Protein AF-A0A1V1P213-F1 (afdb_monomer_lite)

Secondary structure (DSSP, 8-state):
---HHHHHHHHHHHHHHHHHHHHHHHHHHHHHHHHHGGG-S-------SSS---TTT--S-EETTEEEEE-TTS-EEEEEEETTEEEEEEEESS--HHHHHHHHHHHHHHTT----

Sequence (116 aa):
MITFNAELDKIKDESVKARKELMQLKETDKNLSNHSERKADEPYKVRQKDGKVRQKLDRTGKISGWNVRKAKDGYYRCYRKIKRKVHCIYIGKKLDRDKAMTRIKEKEDCLRLDIS

Structure (mmCIF, N/CA/C/O backbone):
data_AF-A0A1V1P213-F1
#
_entry.id   AF-A0A1V1P213-F1
#
loop_
_atom_site.group_PDB
_atom_site.id
_atom_site.type_symbol
_atom_site.label_atom_id
_atom_site.label_alt_id
_atom_site.label_comp_id
_atom_site.label_asym_id
_atom_site.label_entity_id
_atom_site.label_seq_id
_atom_site.pdbx_PDB_ins_code
_atom_site.Cartn_x
_atom_site.Cartn_y
_atom_site.Cartn_z
_atom_site.occupancy
_atom_site.B_iso_or_equiv
_atom_site.auth_seq_id
_atom_site.auth_comp_id
_atom_site.auth_asym_id
_atom_site.auth_atom_id
_atom_site.pdbx_PDB_model_num
ATOM 1 N N . MET A 1 1 ? -4.372 -14.081 62.875 1.00 52.44 1 MET A N 1
ATOM 2 C CA . MET A 1 1 ? -5.808 -14.037 62.531 1.00 52.44 1 MET A CA 1
ATOM 3 C C . MET A 1 1 ? -6.082 -12.709 61.858 1.00 52.44 1 MET A C 1
ATOM 5 O O . MET A 1 1 ? -5.943 -11.686 62.514 1.00 52.44 1 MET A O 1
ATOM 9 N N . ILE A 1 2 ? -6.382 -12.711 60.559 1.00 56.84 2 ILE A N 1
ATOM 10 C CA . ILE A 1 2 ? -6.936 -11.522 59.901 1.00 56.84 2 ILE A CA 1
ATOM 11 C C . ILE A 1 2 ? -8.344 -11.353 60.477 1.00 56.84 2 ILE A C 1
ATOM 13 O O . ILE A 1 2 ? -9.093 -12.323 60.573 1.00 56.84 2 ILE A O 1
ATOM 17 N N . THR A 1 3 ? -8.656 -10.167 60.987 1.00 69.38 3 THR A N 1
ATOM 18 C CA . THR A 1 3 ? -9.952 -9.895 61.608 1.00 69.38 3 THR A CA 1
ATOM 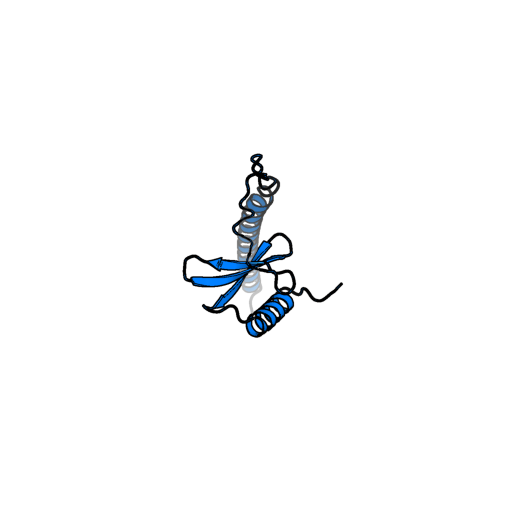19 C C . THR A 1 3 ? -11.007 -9.757 60.515 1.00 69.38 3 THR A C 1
ATOM 21 O O . THR A 1 3 ? -10.755 -9.142 59.484 1.00 69.38 3 THR A O 1
ATOM 24 N N . PHE A 1 4 ? -12.200 -10.306 60.744 1.00 73.19 4 PHE A N 1
ATOM 25 C CA . PHE A 1 4 ? -13.353 -10.241 59.832 1.00 73.19 4 PHE A CA 1
ATOM 26 C C . PHE A 1 4 ? -13.610 -8.826 59.270 1.00 73.19 4 PHE A C 1
ATOM 28 O O . PHE A 1 4 ? -13.950 -8.657 58.103 1.00 73.19 4 PHE A O 1
ATOM 35 N N . ASN A 1 5 ? -13.344 -7.792 60.072 1.00 75.62 5 ASN A N 1
ATOM 36 C CA . ASN A 1 5 ? -13.444 -6.392 59.655 1.00 75.62 5 ASN A CA 1
ATOM 37 C C . ASN A 1 5 ? -12.463 -6.017 58.527 1.00 75.62 5 ASN A C 1
ATOM 39 O O . ASN A 1 5 ? -12.842 -5.296 57.612 1.00 75.62 5 ASN A O 1
ATOM 43 N N . ALA A 1 6 ? -11.237 -6.547 58.537 1.00 77.88 6 ALA A N 1
ATOM 44 C CA . ALA A 1 6 ? -10.249 -6.289 57.489 1.00 77.88 6 ALA A CA 1
ATOM 45 C C . ALA A 1 6 ? -10.608 -6.979 56.159 1.00 77.88 6 ALA A C 1
ATOM 47 O O . ALA A 1 6 ? -10.245 -6.492 55.089 1.00 77.88 6 ALA A O 1
ATOM 48 N N . GLU A 1 7 ? -11.324 -8.105 56.207 1.00 76.25 7 GLU A N 1
ATOM 49 C CA . GLU A 1 7 ? -11.874 -8.752 55.009 1.00 76.25 7 GLU A CA 1
ATOM 50 C C . GLU A 1 7 ? -13.078 -7.981 54.460 1.00 76.25 7 GLU A C 1
ATOM 52 O O . GLU A 1 7 ? -13.173 -7.781 53.250 1.00 76.25 7 GLU A O 1
ATOM 57 N N . LEU A 1 8 ? -13.947 -7.458 55.333 1.00 80.00 8 LEU A N 1
ATOM 58 C CA . LEU A 1 8 ? -15.054 -6.588 54.925 1.00 80.00 8 LEU A CA 1
ATOM 59 C C . LEU A 1 8 ? -14.576 -5.305 54.238 1.00 80.00 8 LEU A C 1
ATOM 61 O O . LEU A 1 8 ? -15.181 -4.886 53.250 1.00 80.00 8 LEU A O 1
ATOM 65 N N . ASP A 1 9 ? -13.501 -4.690 54.729 1.00 83.56 9 ASP A N 1
ATOM 66 C CA . ASP A 1 9 ? -12.947 -3.478 54.123 1.00 83.56 9 ASP A CA 1
ATOM 67 C C . ASP A 1 9 ? -12.331 -3.762 52.745 1.00 83.56 9 ASP A C 1
ATOM 69 O O . ASP A 1 9 ? -12.587 -3.025 51.794 1.00 83.56 9 ASP A O 1
ATOM 73 N N . LYS A 1 10 ? -11.643 -4.900 52.576 1.00 86.06 10 LYS A N 1
ATOM 74 C CA . LYS A 1 10 ? -11.152 -5.339 51.257 1.00 86.06 10 LYS A CA 1
ATOM 75 C C . LYS A 1 10 ? -12.285 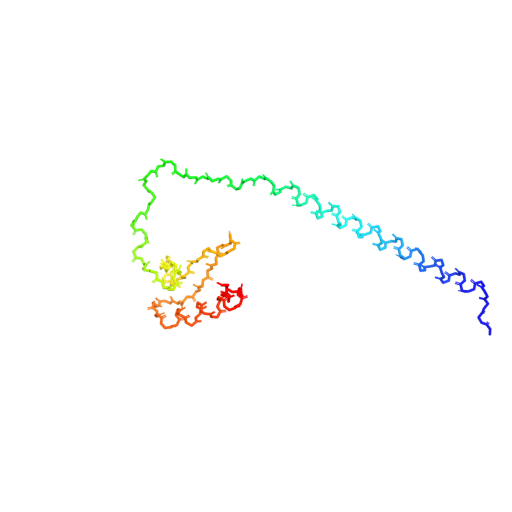-5.590 50.264 1.00 86.06 10 LYS A C 1
ATOM 77 O O . LYS A 1 10 ? -12.215 -5.125 49.130 1.00 86.06 10 LYS A O 1
ATOM 82 N N . ILE A 1 11 ? -13.349 -6.271 50.693 1.00 84.75 11 ILE A N 1
ATOM 83 C CA . ILE A 1 11 ? -14.521 -6.530 49.843 1.00 84.75 11 ILE A CA 1
ATOM 84 C C . ILE A 1 11 ? -15.188 -5.209 49.436 1.00 84.75 11 ILE A C 1
ATOM 86 O O . ILE A 1 11 ? -15.616 -5.049 48.289 1.00 84.75 11 ILE A O 1
ATOM 90 N N . LYS A 1 12 ? -15.253 -4.230 50.348 1.00 85.81 12 LYS A N 1
ATOM 91 C CA . LYS A 1 12 ? -15.761 -2.890 50.027 1.00 85.81 12 LYS A CA 1
ATOM 92 C C . LYS A 1 12 ? -14.897 -2.207 48.975 1.00 85.81 12 LYS A C 1
ATOM 94 O O . LYS A 1 12 ? -15.456 -1.729 47.986 1.00 85.81 12 LYS A O 1
ATOM 99 N N . ASP A 1 13 ? -13.580 -2.210 49.131 1.00 88.50 13 ASP A N 1
ATOM 100 C CA . ASP A 1 13 ? -12.663 -1.580 48.177 1.00 88.50 13 ASP A CA 1
ATOM 101 C C . ASP A 1 13 ? -12.742 -2.223 46.787 1.00 88.50 13 ASP A C 1
ATOM 103 O O . ASP A 1 13 ? -12.841 -1.523 45.772 1.00 88.50 13 ASP A O 1
ATOM 107 N N . GLU A 1 14 ? -12.801 -3.554 46.727 1.00 86.12 14 GLU A N 1
ATOM 108 C CA . GLU A 1 14 ? -12.994 -4.302 45.483 1.00 86.12 14 GLU A CA 1
ATOM 109 C C . GLU A 1 14 ? -14.346 -3.981 44.833 1.00 86.12 14 GLU A C 1
ATOM 111 O O . GLU A 1 14 ? -14.414 -3.744 43.625 1.00 86.12 14 GLU A O 1
ATOM 116 N N . SER A 1 15 ? -15.417 -3.870 45.626 1.00 83.19 15 SER A N 1
ATOM 117 C CA . SER A 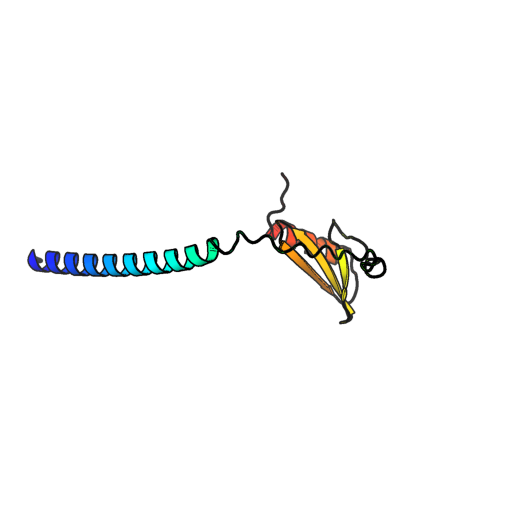1 15 ? -16.743 -3.504 45.117 1.00 83.19 15 SER A CA 1
ATOM 118 C C . SER A 1 15 ? -16.785 -2.079 44.548 1.00 83.19 15 SER A C 1
ATOM 120 O O . SER A 1 15 ? -17.430 -1.832 43.525 1.00 83.19 15 SER A O 1
ATOM 122 N N . VAL A 1 16 ? -16.062 -1.136 45.163 1.00 87.75 16 VAL A N 1
ATOM 123 C CA . VAL A 1 16 ? -15.939 0.247 44.680 1.00 87.75 16 VAL A CA 1
ATOM 124 C C . VAL A 1 16 ? -15.135 0.287 43.384 1.00 87.75 16 VAL A C 1
ATOM 126 O O . VAL A 1 16 ? -15.517 0.990 42.444 1.00 87.75 16 VAL A O 1
ATOM 129 N N . LYS A 1 17 ? -14.052 -0.491 43.301 1.00 89.94 17 LYS A N 1
ATOM 130 C CA . LYS A 1 17 ? -13.228 -0.595 42.096 1.00 89.94 17 LYS A CA 1
ATOM 131 C C . LYS A 1 17 ? -14.012 -1.201 40.929 1.00 89.94 17 LYS A C 1
ATOM 133 O O . LYS A 1 17 ? -14.070 -0.588 39.864 1.00 89.94 17 LYS A O 1
ATOM 138 N N . ALA A 1 18 ? -14.712 -2.312 41.156 1.00 83.56 18 ALA A N 1
ATOM 139 C CA . ALA A 1 18 ? -15.547 -2.959 40.145 1.00 83.56 18 ALA A CA 1
ATOM 140 C C . ALA A 1 18 ? -16.665 -2.033 39.631 1.00 83.56 18 ALA A C 1
ATOM 142 O O . ALA A 1 18 ? -16.939 -1.977 38.432 1.0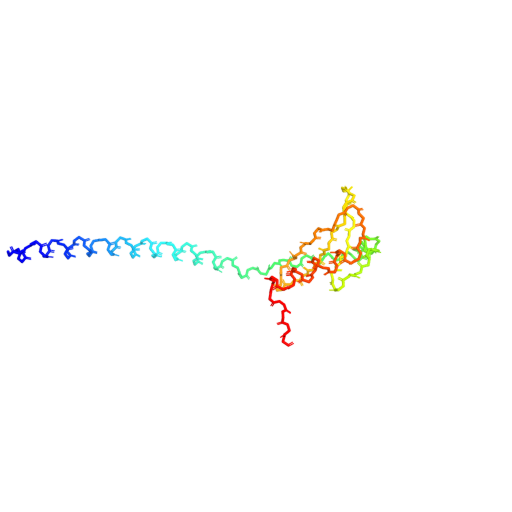0 83.56 18 ALA A O 1
ATOM 143 N N . ARG A 1 19 ? -17.285 -1.238 40.517 1.00 86.19 19 ARG A N 1
ATOM 144 C CA . ARG A 1 19 ? -18.289 -0.234 40.119 1.00 86.19 19 ARG A CA 1
ATOM 145 C C . ARG A 1 19 ? -17.701 0.864 39.230 1.00 86.19 19 ARG A C 1
ATOM 147 O O . ARG A 1 19 ? -18.357 1.266 38.271 1.00 86.19 19 ARG A O 1
ATOM 154 N N . LYS A 1 20 ? -16.483 1.337 39.520 1.00 87.81 20 LYS A N 1
ATOM 155 C CA . LYS A 1 20 ? -15.789 2.333 38.685 1.00 87.81 20 LYS A CA 1
ATOM 156 C C . LYS A 1 20 ? -15.459 1.777 37.300 1.00 87.81 20 LYS A C 1
ATOM 158 O O . LYS A 1 20 ? -15.727 2.447 36.307 1.00 87.81 20 LYS A O 1
ATOM 163 N N . GLU A 1 21 ? -14.945 0.552 37.228 1.00 86.06 21 GLU A N 1
ATOM 164 C CA . GLU A 1 21 ? -14.628 -0.112 35.957 1.00 86.06 21 GLU A CA 1
ATOM 165 C C . GLU A 1 21 ? -15.890 -0.336 35.106 1.00 86.06 21 GLU A C 1
ATOM 167 O O . GLU A 1 21 ? -15.895 -0.021 33.916 1.00 86.06 21 GLU A O 1
ATOM 172 N N . LEU A 1 22 ? -17.002 -0.765 35.719 1.00 83.69 22 LEU A N 1
ATOM 173 C CA . LEU A 1 22 ? -18.295 -0.890 35.034 1.00 83.69 22 LEU A CA 1
ATOM 174 C C . LEU A 1 22 ? -18.818 0.443 34.489 1.00 83.69 22 LEU A C 1
ATOM 176 O O . LEU A 1 22 ? -19.431 0.473 33.423 1.00 83.69 22 LEU A O 1
ATOM 180 N N . MET A 1 23 ? -18.600 1.545 35.209 1.00 85.25 23 MET A N 1
ATOM 181 C CA . MET A 1 23 ? -19.015 2.872 34.755 1.00 85.25 23 MET A CA 1
ATOM 182 C C . MET A 1 23 ? -18.207 3.316 33.529 1.00 85.25 23 MET A C 1
ATOM 184 O O . MET A 1 23 ? -18.794 3.769 32.549 1.00 85.25 23 MET A O 1
ATOM 188 N N . GLN A 1 24 ? -16.889 3.098 33.547 1.00 82.44 24 GLN A N 1
ATOM 189 C CA . GLN A 1 24 ? -16.006 3.398 32.417 1.00 82.44 24 GLN A CA 1
ATOM 190 C C . GLN A 1 24 ? -16.331 2.538 31.188 1.00 82.44 24 GLN A C 1
ATOM 192 O O . GLN A 1 24 ? -16.399 3.061 30.079 1.00 82.44 24 GLN A O 1
ATOM 197 N N . LEU A 1 25 ? -16.599 1.241 31.374 1.00 80.88 25 LEU A N 1
ATOM 198 C CA . LEU A 1 25 ? -17.023 0.334 30.299 1.00 80.88 25 LEU A CA 1
ATOM 199 C C . LEU A 1 25 ? -18.361 0.746 29.674 1.00 80.88 25 LEU A C 1
ATOM 201 O O . LEU A 1 25 ? -18.510 0.716 28.456 1.00 80.88 25 LEU A O 1
ATOM 205 N N . LYS A 1 26 ? -19.336 1.179 30.482 1.00 79.75 26 LYS A N 1
ATOM 206 C CA . LYS A 1 26 ? -20.609 1.701 29.958 1.00 79.75 26 LYS A CA 1
ATOM 207 C C . LYS A 1 26 ? -20.422 2.989 29.158 1.00 79.75 26 LYS A C 1
ATOM 209 O O . LYS A 1 26 ? -21.134 3.216 28.182 1.00 79.75 26 LYS A O 1
ATOM 214 N N . GLU A 1 27 ? -19.482 3.838 29.560 1.00 77.75 27 GLU A N 1
ATOM 215 C CA . GLU A 1 27 ? -19.185 5.086 28.860 1.00 77.75 27 GLU A CA 1
ATOM 216 C C . GLU A 1 27 ? -18.458 4.842 27.528 1.00 77.75 27 GLU A C 1
ATOM 218 O O . GLU A 1 27 ? -18.808 5.455 26.515 1.00 77.75 27 GLU A O 1
ATOM 223 N N . THR A 1 28 ? -17.515 3.894 27.478 1.00 72.88 28 THR A N 1
ATOM 224 C CA . THR A 1 28 ? -16.866 3.493 26.219 1.00 72.88 28 THR A CA 1
ATOM 225 C C . THR A 1 28 ? -17.845 2.826 25.257 1.00 72.88 28 THR A C 1
ATOM 227 O O . THR A 1 28 ? -17.822 3.147 24.068 1.00 72.88 28 THR A O 1
ATOM 230 N N . ASP A 1 29 ? -18.750 1.980 25.751 1.00 70.62 29 ASP A N 1
ATOM 231 C CA . ASP A 1 29 ? -19.766 1.319 24.927 1.00 70.62 29 ASP A CA 1
ATOM 232 C C . ASP A 1 29 ? -20.788 2.321 24.366 1.00 70.62 29 ASP A C 1
ATOM 234 O O . ASP A 1 29 ? -21.103 2.301 23.177 1.00 70.62 29 ASP A O 1
ATOM 238 N N . LYS A 1 30 ? -21.205 3.315 25.164 1.00 70.38 30 LYS A N 1
ATOM 239 C CA . LYS A 1 30 ? -22.053 4.421 24.685 1.00 70.38 30 LYS A CA 1
ATOM 240 C C . LYS A 1 30 ? -21.360 5.248 23.594 1.00 70.38 30 LYS A C 1
ATOM 242 O O . LYS A 1 30 ? -21.989 5.614 22.600 1.00 70.38 30 LYS A O 1
ATOM 247 N N . ASN A 1 31 ? -20.062 5.512 23.736 1.00 65.50 31 ASN A N 1
ATOM 248 C CA . ASN A 1 31 ? -19.277 6.233 22.730 1.00 65.50 31 ASN A CA 1
ATOM 249 C C . ASN A 1 31 ? -19.063 5.416 21.442 1.00 65.50 31 ASN A C 1
ATOM 251 O O . ASN A 1 31 ? -19.074 5.982 20.347 1.00 65.50 31 ASN A O 1
ATOM 255 N N . LEU A 1 32 ? -18.924 4.091 21.550 1.00 61.72 32 LEU A N 1
ATOM 256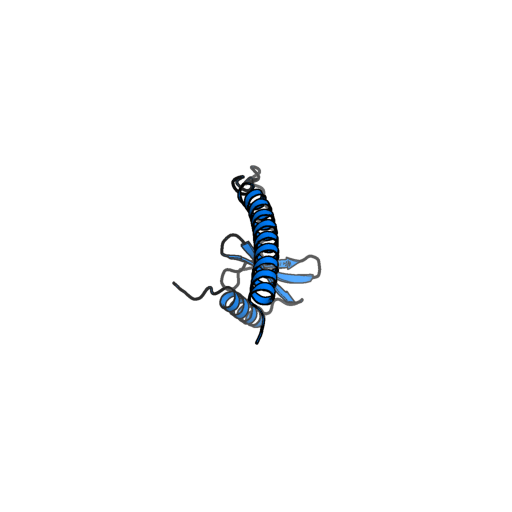 C CA . LEU A 1 32 ? -18.860 3.178 20.405 1.00 61.72 32 LEU A CA 1
ATOM 257 C C . LEU A 1 32 ? -20.221 3.041 19.704 1.00 61.72 32 LEU A C 1
ATOM 259 O O . LEU A 1 32 ? -20.266 3.101 18.473 1.00 61.72 32 LEU A O 1
ATOM 263 N N . SER A 1 33 ? -21.319 2.962 20.463 1.00 58.16 33 SER A N 1
ATOM 264 C CA . SER A 1 33 ? -22.697 2.900 19.952 1.00 58.16 33 SER A CA 1
ATOM 265 C C . SER A 1 33 ? -23.067 4.154 19.152 1.00 58.16 33 SER A C 1
ATOM 267 O O . SER A 1 33 ? -23.580 4.068 18.034 1.00 58.16 33 SER A O 1
ATOM 269 N N . ASN A 1 34 ? -22.679 5.335 19.648 1.00 53.78 34 ASN A N 1
ATOM 270 C CA . ASN A 1 34 ? -22.838 6.603 18.926 1.00 53.78 34 ASN A CA 1
ATOM 271 C C . ASN A 1 34 ? -22.045 6.643 17.600 1.00 53.78 34 ASN A C 1
ATOM 273 O O . ASN A 1 34 ? -22.379 7.405 16.688 1.00 53.78 34 ASN A O 1
ATOM 277 N N . HIS A 1 35 ? -20.995 5.824 17.468 1.00 47.59 35 HIS A N 1
ATOM 278 C CA . HIS A 1 35 ? -20.211 5.687 16.240 1.00 47.59 35 HIS A CA 1
ATOM 279 C C . HIS A 1 35 ? -20.746 4.614 15.278 1.00 47.59 35 HIS A C 1
ATOM 281 O O . HIS A 1 35 ? -20.483 4.712 14.073 1.00 47.59 35 HIS A O 1
ATOM 287 N N . SER A 1 36 ? -21.486 3.611 15.766 1.00 46.28 36 SER A N 1
ATOM 288 C CA . SER A 1 36 ? -22.133 2.592 14.928 1.00 46.28 36 SER A CA 1
ATOM 289 C C . SER A 1 36 ? -23.463 3.053 14.337 1.00 46.28 36 SER A C 1
ATOM 291 O O . SER A 1 36 ? -23.766 2.681 13.205 1.00 46.28 36 SER A O 1
ATOM 293 N N . GLU A 1 37 ? -24.210 3.919 15.024 1.00 49.09 37 GLU A N 1
ATOM 294 C CA . GLU A 1 37 ? -25.492 4.436 14.512 1.00 49.09 37 GLU A CA 1
ATOM 295 C C . GLU A 1 37 ? -25.326 5.474 13.390 1.00 49.09 37 GLU A C 1
ATOM 297 O O . GLU A 1 37 ? -26.217 5.651 12.565 1.00 49.09 37 GLU A O 1
ATOM 302 N N . ARG A 1 38 ? -24.142 6.086 13.250 1.00 48.03 38 ARG A N 1
ATOM 303 C CA . ARG A 1 38 ? -23.818 7.000 12.134 1.00 48.03 38 ARG A CA 1
ATOM 304 C C . ARG A 1 38 ? -23.325 6.299 10.858 1.00 48.03 38 ARG A C 1
ATOM 306 O O . ARG A 1 38 ? -22.753 6.947 9.986 1.00 48.03 38 ARG A O 1
ATOM 313 N N . LYS A 1 39 ? -23.490 4.976 10.729 1.00 48.59 39 LYS A N 1
ATOM 314 C CA . LYS A 1 39 ? -23.059 4.206 9.539 1.00 48.59 39 LYS A CA 1
ATOM 315 C C . LYS A 1 39 ? -24.205 3.536 8.777 1.00 48.59 39 LYS A C 1
ATOM 317 O O . LYS A 1 39 ? -23.989 2.505 8.142 1.00 48.59 39 LYS A O 1
ATOM 322 N N . ALA A 1 40 ? -25.389 4.143 8.800 1.00 45.31 40 ALA A N 1
ATOM 323 C CA . ALA A 1 40 ? -26.482 3.814 7.882 1.00 45.31 40 ALA A CA 1
ATOM 324 C C . ALA A 1 40 ? -26.653 4.832 6.739 1.00 45.31 40 ALA A C 1
ATOM 326 O O . ALA A 1 40 ? -27.507 4.628 5.884 1.00 45.31 40 ALA A O 1
ATOM 327 N N . ASP A 1 41 ? -25.817 5.872 6.658 1.00 47.34 41 ASP A N 1
ATOM 328 C CA . ASP A 1 41 ? -25.754 6.684 5.446 1.00 47.34 41 ASP A CA 1
ATOM 329 C C . ASP A 1 41 ? -24.945 5.922 4.400 1.00 47.34 41 ASP A C 1
ATOM 331 O O . ASP A 1 41 ? -23.724 5.751 4.509 1.00 47.34 41 ASP A O 1
ATOM 335 N N . GLU A 1 42 ? -25.653 5.412 3.389 1.00 50.88 42 GLU A N 1
ATOM 336 C CA . GLU A 1 42 ? -25.053 4.981 2.135 1.00 50.88 42 GLU A CA 1
ATOM 337 C C . GLU A 1 42 ? -23.926 5.954 1.762 1.00 50.88 42 GLU A C 1
ATOM 339 O O . GLU A 1 42 ? -24.154 7.167 1.735 1.00 50.88 42 GLU A O 1
ATOM 344 N N . PRO A 1 43 ? -22.710 5.486 1.425 1.00 47.69 43 PRO A N 1
ATOM 345 C CA . PRO A 1 43 ? -21.747 6.385 0.827 1.00 47.69 43 PRO A CA 1
ATOM 346 C C . PRO A 1 43 ? -22.375 6.852 -0.478 1.00 47.69 43 PRO A C 1
ATOM 348 O O . PRO A 1 43 ? -22.500 6.046 -1.406 1.00 47.69 43 PRO A O 1
ATOM 351 N N . TYR A 1 44 ? -22.799 8.120 -0.498 1.00 42.50 44 TYR A N 1
ATOM 352 C CA . TYR A 1 44 ? -23.374 8.830 -1.630 1.00 42.50 44 TYR A CA 1
ATOM 353 C C . TYR A 1 44 ? -22.617 8.372 -2.873 1.00 42.50 44 TYR A C 1
ATOM 355 O O . TYR A 1 44 ? -21.456 8.733 -3.099 1.00 42.50 44 TYR A O 1
ATOM 363 N N . LYS A 1 45 ? -23.226 7.463 -3.641 1.00 52.28 45 LYS A N 1
ATOM 364 C CA . LYS A 1 45 ? -22.663 7.024 -4.909 1.00 52.28 45 LYS A CA 1
ATOM 365 C C . LYS A 1 45 ? -22.843 8.220 -5.822 1.00 52.28 45 LYS A C 1
ATOM 367 O O . LYS A 1 45 ? -23.817 8.290 -6.563 1.00 52.28 45 LYS A O 1
ATOM 372 N N . VAL A 1 46 ? -21.888 9.146 -5.794 1.00 44.31 46 VAL A N 1
ATOM 373 C CA . VAL A 1 46 ? -21.683 10.105 -6.874 1.00 44.31 46 VAL A CA 1
ATOM 374 C C . VAL A 1 46 ? -21.216 9.280 -8.074 1.00 44.31 46 VAL A C 1
ATOM 376 O O . VAL A 1 46 ? -20.039 9.221 -8.423 1.00 44.31 46 VAL A O 1
ATOM 379 N N . ARG A 1 47 ? -22.153 8.549 -8.688 1.00 48.34 47 ARG A N 1
ATOM 380 C CA . ARG A 1 47 ? -22.052 8.162 -10.086 1.00 48.34 47 ARG A CA 1
ATOM 381 C C . ARG A 1 47 ? -22.092 9.490 -10.821 1.00 48.34 47 ARG A C 1
ATOM 383 O O . ARG A 1 47 ? -23.164 10.065 -10.981 1.00 48.34 47 ARG A O 1
ATOM 390 N N . GLN A 1 48 ? -20.916 10.009 -11.170 1.00 48.28 48 GLN A N 1
ATOM 391 C CA . GLN A 1 48 ? -20.804 11.139 -12.083 1.00 48.28 48 GLN A CA 1
ATOM 392 C C . GLN A 1 48 ? -21.676 10.809 -13.301 1.00 48.28 48 GLN A C 1
ATOM 394 O O . GLN A 1 48 ? -21.410 9.834 -14.002 1.00 48.28 48 GLN A O 1
ATOM 399 N N . LYS A 1 49 ? -22.766 11.566 -13.480 1.00 49.31 49 LYS A N 1
ATOM 400 C CA . LYS A 1 49 ? -23.724 11.408 -14.586 1.00 49.31 49 LYS A CA 1
ATOM 401 C C . LYS A 1 49 ? -23.158 11.883 -15.928 1.00 49.31 49 LYS A C 1
ATOM 403 O O . LYS A 1 49 ? -23.828 11.757 -16.944 1.00 49.31 49 LYS A O 1
ATOM 408 N N . ASP A 1 50 ? -21.908 12.332 -15.952 1.00 45.25 50 ASP A N 1
ATOM 409 C CA . ASP A 1 50 ? -21.226 12.737 -17.169 1.00 45.25 50 ASP A CA 1
ATOM 410 C C . ASP A 1 50 ? -20.358 11.586 -17.676 1.00 45.25 50 ASP A C 1
ATOM 412 O O . ASP A 1 50 ? -19.306 11.263 -17.117 1.00 45.25 50 ASP A O 1
ATOM 416 N N . GLY A 1 51 ? -20.812 10.956 -18.761 1.00 47.22 51 GLY A N 1
ATOM 417 C CA . GLY A 1 51 ? -20.171 9.853 -19.488 1.00 47.22 51 GLY A CA 1
ATOM 418 C C . GLY A 1 51 ? -18.833 10.203 -20.156 1.00 47.22 51 GLY A C 1
ATOM 419 O O . GLY A 1 51 ? -18.571 9.796 -21.283 1.00 47.22 51 GLY A O 1
ATOM 420 N N . LYS A 1 52 ? -17.963 10.952 -19.473 1.00 47.41 52 LYS A N 1
ATOM 421 C CA . LYS A 1 52 ? -16.576 11.243 -19.860 1.00 47.41 52 LYS A CA 1
ATOM 422 C C . LYS A 1 52 ? -15.611 10.923 -18.713 1.00 47.41 52 LYS A C 1
ATOM 424 O O . LYS A 1 52 ? -14.637 11.635 -18.472 1.00 47.41 52 LYS A O 1
ATOM 429 N N . VAL A 1 53 ? -15.838 9.824 -17.993 1.00 48.50 53 VAL A N 1
ATOM 430 C CA . VAL A 1 53 ? -14.894 9.342 -16.974 1.00 48.50 53 VAL A CA 1
ATOM 431 C C . VAL A 1 53 ? -13.685 8.700 -17.663 1.00 48.50 53 VAL A C 1
ATOM 433 O O . VAL A 1 53 ? -13.650 7.506 -17.928 1.00 48.50 53 VAL A O 1
ATOM 436 N N . ARG A 1 54 ? -12.689 9.533 -17.990 1.00 51.66 54 ARG A N 1
ATOM 437 C CA . ARG A 1 54 ? -11.249 9.212 -18.094 1.00 51.66 54 ARG A CA 1
ATOM 438 C C . ARG A 1 54 ? -10.863 7.830 -18.666 1.00 51.66 54 ARG A C 1
ATOM 440 O O . ARG A 1 54 ? -9.936 7.208 -18.156 1.00 51.66 54 ARG A O 1
ATOM 447 N N . GLN A 1 55 ? -11.438 7.385 -19.784 1.00 47.91 55 GLN A N 1
ATOM 448 C CA . GLN A 1 55 ? -10.969 6.159 -20.462 1.00 47.91 55 GLN A CA 1
ATOM 449 C C . GLN A 1 55 ? -9.478 6.209 -20.860 1.00 47.91 55 GLN A C 1
ATOM 451 O O . GLN A 1 55 ? -8.839 5.175 -21.023 1.00 47.91 55 GLN A O 1
ATOM 456 N N . LYS A 1 56 ? -8.878 7.402 -20.977 1.00 48.56 56 LYS A N 1
ATOM 457 C CA . LYS A 1 56 ? -7.464 7.552 -21.358 1.00 48.56 56 LYS A CA 1
ATOM 458 C C . LYS A 1 56 ? -6.456 7.330 -20.215 1.00 48.56 56 LYS A C 1
ATOM 460 O O . LYS A 1 56 ? -5.274 7.201 -20.518 1.00 48.56 56 LYS A O 1
ATOM 465 N N . LEU A 1 57 ? -6.873 7.274 -18.940 1.00 50.97 57 LEU A N 1
ATOM 466 C CA . LEU A 1 57 ? -5.934 7.118 -17.810 1.00 50.97 57 LEU A CA 1
ATOM 467 C C . LEU A 1 57 ? -5.608 5.652 -17.464 1.00 50.97 57 LEU A C 1
ATOM 469 O O . LEU A 1 57 ? -4.591 5.393 -16.828 1.00 50.97 57 LEU A O 1
ATOM 473 N N . ASP A 1 58 ? -6.441 4.703 -17.897 1.00 50.84 58 ASP A N 1
ATOM 474 C CA . ASP A 1 58 ? -6.352 3.275 -17.548 1.00 50.84 58 ASP A CA 1
ATOM 475 C C . ASP A 1 58 ? -5.654 2.413 -18.609 1.00 50.84 58 ASP A C 1
ATOM 477 O O . ASP A 1 58 ? -5.892 1.216 -18.716 1.00 50.84 58 ASP A O 1
ATOM 481 N N . ARG A 1 59 ? -4.732 2.984 -19.394 1.00 54.66 59 ARG A N 1
ATOM 482 C CA . ARG A 1 59 ? -3.902 2.180 -20.318 1.00 54.66 59 ARG A CA 1
ATOM 483 C C . ARG A 1 59 ? -2.868 1.305 -19.611 1.00 54.66 59 ARG A C 1
ATOM 485 O O . ARG A 1 59 ? -2.157 0.540 -20.255 1.00 54.66 59 ARG A O 1
ATOM 492 N N . THR A 1 60 ? -2.732 1.449 -18.298 1.00 62.72 60 THR A N 1
ATOM 493 C CA . THR A 1 60 ? -1.811 0.624 -17.522 1.00 62.72 60 THR A CA 1
ATOM 494 C C . THR A 1 60 ? -2.555 -0.655 -17.157 1.00 62.72 60 THR A C 1
ATOM 496 O O . THR A 1 60 ? -3.589 -0.620 -16.500 1.00 62.72 60 THR A O 1
ATOM 499 N N . GLY A 1 61 ? -2.093 -1.770 -17.729 1.00 78.31 61 GLY A N 1
ATOM 500 C CA . GLY A 1 61 ? -2.782 -3.057 -17.687 1.00 78.31 61 GLY A CA 1
ATOM 501 C C . GLY A 1 61 ? -3.039 -3.584 -16.273 1.00 78.31 61 GLY A C 1
ATOM 502 O O . GLY A 1 61 ? -2.611 -3.018 -15.267 1.00 78.31 61 GLY A O 1
ATOM 503 N N . LYS A 1 62 ? -3.749 -4.707 -16.192 1.00 87.88 62 LYS A N 1
ATOM 504 C CA . LYS A 1 62 ? -4.015 -5.391 -14.924 1.00 87.88 62 LYS A CA 1
ATOM 505 C C . LYS A 1 62 ? -2.971 -6.476 -14.672 1.00 87.88 62 LYS A C 1
ATOM 507 O O . LYS A 1 62 ? -2.537 -7.135 -15.612 1.00 87.88 62 LYS A O 1
ATOM 512 N N . ILE A 1 63 ? -2.609 -6.680 -13.409 1.00 89.12 63 ILE A N 1
ATOM 513 C CA . ILE A 1 63 ? -1.763 -7.793 -12.955 1.00 89.12 63 ILE A CA 1
ATOM 514 C C . ILE A 1 63 ? -2.535 -8.517 -11.853 1.00 89.12 63 ILE A C 1
ATOM 516 O O . ILE A 1 63 ? -2.879 -7.896 -10.852 1.00 89.12 63 ILE A O 1
ATOM 520 N N . SER A 1 64 ? -2.869 -9.795 -12.054 1.00 87.00 64 SER A N 1
ATOM 521 C CA . SER A 1 64 ? -3.649 -10.605 -11.097 1.00 87.00 64 SER A CA 1
ATOM 522 C C . SER A 1 64 ? -4.938 -9.919 -10.588 1.00 87.00 64 SER A C 1
ATOM 524 O O . SER A 1 64 ? -5.261 -9.907 -9.405 1.00 87.00 64 SER A O 1
ATOM 526 N N . GLY A 1 65 ? -5.667 -9.224 -11.469 1.00 87.50 65 GLY A N 1
ATOM 527 C CA . GLY A 1 65 ? -6.878 -8.481 -11.083 1.00 87.50 65 GLY A CA 1
ATOM 528 C C . GLY A 1 65 ? -6.639 -7.158 -10.335 1.00 87.50 65 GLY A C 1
ATOM 529 O O . GLY A 1 65 ? -7.604 -6.456 -10.022 1.00 87.50 65 GLY A O 1
ATOM 530 N N . TRP A 1 66 ? -5.385 -6.762 -10.103 1.00 92.88 66 TRP A N 1
ATOM 531 C CA . TRP A 1 66 ? -5.011 -5.434 -9.615 1.00 92.88 66 TRP A CA 1
ATOM 532 C C . TRP A 1 66 ? -4.794 -4.465 -10.779 1.00 92.88 66 TRP A C 1
ATOM 534 O O . TRP A 1 66 ? -4.123 -4.787 -11.758 1.00 92.88 66 TRP A O 1
ATOM 544 N N . ASN A 1 67 ? -5.337 -3.254 -10.667 1.00 92.12 67 ASN A N 1
ATOM 545 C CA . ASN A 1 67 ? -5.146 -2.185 -11.647 1.00 92.12 67 ASN A CA 1
ATOM 546 C C . ASN A 1 67 ? -3.800 -1.513 -11.400 1.00 92.12 67 ASN A C 1
ATOM 548 O O . ASN A 1 67 ? -3.603 -0.910 -10.344 1.00 92.12 67 ASN A O 1
ATOM 552 N N . VAL A 1 68 ? -2.885 -1.592 -12.356 1.00 91.62 68 VAL A N 1
ATOM 553 C CA . VAL A 1 68 ? -1.608 -0.884 -12.277 1.00 91.62 68 VAL A CA 1
ATOM 554 C C . VAL A 1 68 ? -1.821 0.548 -12.740 1.00 91.62 68 VAL A C 1
ATOM 556 O O . VAL A 1 68 ? -2.530 0.767 -13.711 1.00 91.62 68 VAL A O 1
ATOM 559 N N . ARG A 1 69 ? -1.197 1.529 -12.084 1.00 90.88 69 ARG A N 1
ATOM 560 C CA . ARG A 1 69 ? -1.093 2.907 -12.579 1.00 90.88 69 ARG A CA 1
ATOM 561 C C . ARG A 1 69 ? 0.273 3.496 -12.258 1.00 90.88 69 ARG A C 1
ATOM 563 O O . ARG A 1 69 ? 0.813 3.265 -11.176 1.00 90.88 69 ARG A O 1
ATOM 570 N N . LYS A 1 70 ? 0.809 4.296 -13.182 1.00 91.31 70 LYS A N 1
ATOM 571 C CA . LYS A 1 70 ? 1.970 5.155 -12.918 1.00 91.31 70 LYS A CA 1
ATOM 572 C C . LYS A 1 70 ? 1.474 6.473 -12.330 1.00 91.31 70 LYS A C 1
ATOM 574 O O . LYS A 1 70 ? 0.667 7.164 -12.950 1.00 91.31 70 LYS A O 1
ATOM 579 N N . ALA A 1 71 ? 1.912 6.797 -11.124 1.00 88.38 71 ALA A N 1
ATOM 580 C CA . ALA A 1 71 ? 1.616 8.071 -10.494 1.00 88.38 71 ALA A CA 1
ATOM 581 C C . ALA A 1 71 ? 2.499 9.189 -11.078 1.00 88.38 71 ALA A C 1
ATOM 583 O O . ALA A 1 71 ? 3.492 8.939 -11.767 1.00 88.38 71 ALA A O 1
ATOM 584 N N . LYS A 1 72 ? 2.104 10.446 -10.832 1.00 88.50 72 LYS A N 1
ATOM 585 C CA . LYS A 1 72 ? 2.816 11.636 -11.337 1.00 88.50 72 LYS A CA 1
ATOM 586 C C . LYS A 1 72 ? 4.251 11.740 -10.804 1.00 88.50 72 LYS A C 1
ATOM 588 O O . LYS A 1 72 ? 5.100 12.317 -11.464 1.00 88.50 72 LYS A O 1
ATOM 593 N N . ASP A 1 73 ? 4.502 11.137 -9.644 1.00 89.06 73 ASP A N 1
ATOM 594 C CA . ASP A 1 73 ? 5.810 10.995 -8.993 1.00 89.06 73 ASP A CA 1
ATOM 595 C C . ASP A 1 73 ? 6.759 10.018 -9.725 1.00 89.06 73 ASP A C 1
ATOM 597 O O . ASP A 1 73 ? 7.916 9.856 -9.345 1.00 89.06 73 ASP A O 1
ATOM 601 N N . GLY A 1 74 ? 6.281 9.359 -10.784 1.00 90.62 74 GLY A N 1
ATOM 602 C CA . GLY A 1 74 ? 7.047 8.409 -11.580 1.00 90.62 74 GLY A CA 1
ATOM 603 C C . GLY A 1 74 ? 6.978 6.967 -11.078 1.00 90.62 74 GLY A C 1
ATOM 604 O O . GLY A 1 74 ? 7.570 6.091 -11.710 1.00 90.62 74 GLY A O 1
ATOM 605 N N . TYR A 1 75 ? 6.245 6.693 -9.997 1.00 93.06 75 TYR A N 1
ATOM 606 C CA . TYR A 1 75 ? 6.173 5.368 -9.391 1.00 93.06 75 TYR A CA 1
ATOM 607 C C . TYR A 1 75 ? 4.926 4.588 -9.812 1.00 93.06 75 TYR A C 1
ATOM 609 O O . TYR A 1 75 ? 3.822 5.120 -9.915 1.00 93.06 75 TYR A O 1
ATOM 617 N N . TYR A 1 76 ? 5.096 3.286 -10.013 1.00 93.19 76 TYR A N 1
ATOM 618 C CA . TYR A 1 76 ? 4.019 2.345 -10.282 1.00 93.19 76 TYR A CA 1
ATOM 619 C C . TYR A 1 76 ? 3.386 1.851 -8.987 1.00 93.19 76 TYR A C 1
ATOM 621 O O . TYR A 1 76 ? 4.072 1.463 -8.033 1.00 93.19 76 TYR A O 1
ATOM 629 N N . ARG A 1 77 ? 2.054 1.845 -8.980 1.00 93.81 77 ARG A N 1
ATOM 630 C CA . ARG A 1 77 ? 1.220 1.368 -7.879 1.00 93.81 77 ARG A CA 1
ATOM 631 C C . ARG A 1 77 ? 0.103 0.487 -8.428 1.00 93.81 77 ARG A C 1
ATOM 633 O O . ARG A 1 77 ? -0.454 0.786 -9.482 1.00 93.81 77 ARG A O 1
ATOM 640 N N . CYS A 1 78 ? -0.226 -0.572 -7.705 1.00 93.50 78 CYS A N 1
ATOM 641 C CA . CYS A 1 78 ? -1.316 -1.489 -8.012 1.00 93.50 78 CYS A CA 1
ATOM 642 C C . CYS A 1 78 ? -2.489 -1.232 -7.067 1.00 93.50 78 CYS A C 1
ATOM 644 O O . CYS A 1 78 ? -2.283 -1.073 -5.866 1.00 93.50 78 CYS A O 1
ATOM 646 N N . TYR A 1 79 ? -3.713 -1.240 -7.590 1.00 92.81 79 TYR A N 1
ATOM 647 C CA . TYR A 1 79 ? -4.933 -0.966 -6.837 1.00 92.81 79 TYR A CA 1
ATOM 648 C C . TYR A 1 79 ? -5.980 -2.059 -7.041 1.00 92.81 79 TYR A C 1
ATOM 650 O O . TYR A 1 79 ? -6.313 -2.405 -8.178 1.00 92.81 79 TYR A O 1
ATOM 658 N N . ARG A 1 80 ? -6.576 -2.546 -5.952 1.00 92.00 80 ARG A N 1
ATOM 659 C CA . ARG A 1 80 ? -7.709 -3.481 -6.002 1.00 92.00 80 ARG A CA 1
ATOM 660 C C . ARG A 1 80 ? -8.680 -3.195 -4.870 1.00 92.00 80 ARG A C 1
ATOM 662 O O . ARG A 1 80 ? -8.280 -2.833 -3.765 1.00 92.00 80 ARG A O 1
ATOM 669 N N . LYS A 1 81 ? -9.974 -3.343 -5.151 1.00 88.75 81 LYS A N 1
ATOM 670 C CA . LYS A 1 81 ? -11.016 -3.264 -4.128 1.00 88.75 81 LYS A CA 1
ATOM 671 C C . LYS A 1 81 ? -11.260 -4.664 -3.570 1.00 88.75 81 LYS A C 1
ATOM 673 O O . LYS A 1 81 ? -11.625 -5.558 -4.323 1.00 88.75 81 LYS A O 1
ATOM 678 N N . ILE A 1 82 ? -11.054 -4.837 -2.271 1.00 87.56 82 ILE A N 1
ATOM 679 C CA . ILE A 1 82 ? -11.180 -6.107 -1.547 1.00 87.56 82 ILE A CA 1
ATOM 680 C C . ILE A 1 82 ? -12.020 -5.835 -0.297 1.00 87.56 82 ILE A C 1
ATOM 682 O O . ILE A 1 82 ? -11.772 -4.857 0.403 1.00 87.56 82 ILE A O 1
ATOM 686 N N . LYS A 1 83 ? -13.054 -6.648 -0.030 1.00 85.94 83 LYS A N 1
ATOM 687 C CA . LYS A 1 83 ? -13.953 -6.484 1.139 1.00 85.94 83 LYS A CA 1
ATOM 688 C C . LYS A 1 83 ? -14.431 -5.025 1.320 1.00 85.94 83 LYS A C 1
ATOM 690 O O . LYS A 1 83 ? -14.390 -4.455 2.405 1.00 85.94 83 LYS A O 1
ATOM 695 N N . ARG A 1 84 ? -14.847 -4.395 0.210 1.00 85.56 84 ARG A N 1
ATOM 696 C CA . ARG A 1 84 ? -15.285 -2.984 0.096 1.00 85.56 84 ARG A CA 1
ATOM 697 C C . ARG A 1 84 ? -14.216 -1.906 0.371 1.00 85.56 84 ARG A C 1
ATOM 699 O O . ARG A 1 84 ? -14.526 -0.732 0.179 1.00 85.56 84 ARG A O 1
ATOM 706 N N . LYS A 1 85 ? -12.971 -2.263 0.699 1.00 86.62 85 LYS A N 1
ATOM 707 C CA . LYS A 1 85 ? -11.844 -1.335 0.905 1.00 86.62 85 LYS A CA 1
ATOM 708 C C . LYS A 1 85 ? -10.915 -1.313 -0.310 1.00 86.62 85 LYS A C 1
ATOM 710 O O . LYS A 1 85 ? -10.762 -2.318 -0.997 1.00 86.62 85 LYS A O 1
ATOM 715 N N . VAL A 1 86 ? -10.322 -0.158 -0.611 1.00 90.00 86 VAL A N 1
ATOM 716 C CA . VAL A 1 86 ? -9.317 -0.034 -1.680 1.00 90.00 86 VAL A CA 1
ATOM 717 C C . VAL A 1 86 ? -7.942 -0.289 -1.086 1.00 90.00 86 VAL A C 1
ATOM 719 O O . VAL A 1 86 ? -7.522 0.402 -0.164 1.00 90.00 86 VAL A O 1
ATOM 722 N N . HIS A 1 87 ? -7.240 -1.270 -1.636 1.00 92.25 87 HIS A N 1
ATOM 723 C CA . HIS A 1 87 ? -5.871 -1.590 -1.273 1.00 92.25 87 HIS A CA 1
ATOM 724 C C . HIS A 1 87 ? -4.926 -1.076 -2.350 1.00 92.25 87 HIS A C 1
ATOM 726 O O . HIS A 1 87 ? -5.244 -1.118 -3.540 1.00 92.25 87 HIS A O 1
ATOM 732 N N . CYS A 1 88 ? -3.765 -0.597 -1.912 1.00 92.31 88 CYS A N 1
ATOM 733 C CA . CYS A 1 88 ? -2.692 -0.114 -2.767 1.00 92.31 88 CYS A CA 1
ATOM 734 C C . CYS A 1 88 ? -1.416 -0.898 -2.461 1.00 92.31 88 CYS A C 1
ATOM 736 O O . CYS A 1 88 ? -1.073 -1.095 -1.294 1.00 92.31 88 CYS A O 1
ATOM 738 N N . ILE A 1 89 ? -0.700 -1.297 -3.507 1.00 93.31 89 ILE A N 1
ATOM 739 C CA . ILE A 1 89 ? 0.622 -1.915 -3.420 1.00 93.31 89 ILE A CA 1
ATOM 740 C C . ILE A 1 89 ? 1.579 -1.065 -4.238 1.00 93.31 89 ILE A C 1
ATOM 742 O O . ILE A 1 89 ? 1.317 -0.737 -5.391 1.00 93.31 89 ILE A O 1
ATOM 746 N N . TYR A 1 90 ? 2.695 -0.692 -3.637 1.00 93.75 90 TYR A N 1
ATOM 747 C CA . TYR A 1 90 ? 3.738 0.050 -4.320 1.00 93.75 90 TYR A CA 1
ATOM 748 C C . TYR A 1 90 ? 4.700 -0.913 -5.021 1.00 93.75 90 TYR A C 1
ATOM 750 O O . TYR A 1 90 ? 5.142 -1.883 -4.408 1.00 93.75 90 TYR A O 1
ATOM 758 N N . ILE A 1 91 ? 5.050 -0.651 -6.282 1.00 92.25 91 ILE A N 1
ATOM 759 C CA . ILE A 1 91 ? 5.949 -1.510 -7.074 1.00 92.25 91 ILE A CA 1
ATOM 760 C C . ILE A 1 91 ? 7.344 -0.880 -7.187 1.00 92.25 91 ILE A C 1
ATOM 762 O O . ILE A 1 91 ? 8.351 -1.510 -6.845 1.00 92.25 91 ILE A O 1
ATOM 766 N N . GLY A 1 92 ? 7.401 0.390 -7.601 1.00 92.00 92 GLY A N 1
ATOM 767 C CA . GLY A 1 92 ? 8.646 1.140 -7.801 1.00 92.00 92 GLY A CA 1
ATOM 768 C C . GLY A 1 92 ? 8.638 1.976 -9.084 1.00 92.00 92 GLY A C 1
ATOM 769 O O . GLY A 1 92 ? 7.596 2.150 -9.704 1.00 92.00 92 GLY A O 1
ATOM 770 N N . LYS A 1 93 ? 9.795 2.522 -9.489 1.00 92.25 93 LYS A N 1
ATOM 771 C CA . LYS A 1 93 ? 9.915 3.393 -10.685 1.00 92.25 93 LYS A CA 1
ATOM 772 C C . LYS A 1 93 ? 9.735 2.651 -12.014 1.00 92.25 93 LYS A C 1
ATOM 774 O O . LYS A 1 93 ? 9.374 3.261 -13.017 1.00 92.25 93 LYS A O 1
ATOM 779 N N . LYS A 1 94 ? 10.003 1.343 -12.029 1.00 92.06 94 LYS A N 1
ATOM 780 C CA . LYS A 1 94 ? 9.829 0.455 -13.185 1.00 92.06 94 LYS A CA 1
ATOM 781 C C . LYS A 1 94 ? 8.681 -0.511 -12.910 1.00 92.06 94 LYS A C 1
ATOM 783 O O . LYS A 1 94 ? 8.502 -0.939 -11.769 1.00 92.06 94 LYS A O 1
ATOM 788 N N . LEU A 1 95 ? 7.915 -0.831 -13.951 1.00 87.94 95 LEU A N 1
ATOM 789 C CA . LEU A 1 95 ? 6.869 -1.842 -13.871 1.00 87.94 95 LEU A CA 1
ATOM 790 C C . LEU A 1 95 ? 7.497 -3.219 -14.075 1.00 87.94 95 LEU A C 1
ATOM 792 O O . LEU A 1 95 ? 7.581 -3.713 -15.194 1.00 87.94 95 LEU A O 1
ATOM 796 N N . ASP A 1 96 ? 7.966 -3.793 -12.977 1.00 89.31 96 ASP A N 1
ATOM 797 C CA . ASP A 1 96 ? 8.442 -5.168 -12.918 1.00 89.31 96 ASP A CA 1
ATOM 798 C C . ASP A 1 96 ? 7.256 -6.076 -12.568 1.00 89.31 96 ASP A C 1
ATOM 800 O O . ASP A 1 96 ? 6.632 -5.913 -11.512 1.00 89.31 96 ASP A O 1
ATOM 804 N N . ARG A 1 97 ? 6.898 -6.971 -13.496 1.00 88.94 97 ARG A N 1
ATOM 805 C CA . ARG A 1 97 ? 5.735 -7.851 -13.345 1.00 88.94 97 ARG A CA 1
ATOM 806 C C . ARG A 1 97 ? 5.958 -8.902 -12.270 1.00 88.94 97 ARG A C 1
ATOM 808 O O . ARG A 1 97 ? 5.039 -9.122 -11.490 1.00 88.94 97 ARG A O 1
ATOM 815 N N . ASP A 1 98 ? 7.146 -9.484 -12.187 1.00 90.69 98 ASP A N 1
ATOM 816 C CA . ASP A 1 98 ? 7.432 -10.559 -11.237 1.00 90.69 98 ASP A CA 1
ATOM 817 C C . ASP A 1 98 ? 7.444 -10.000 -9.820 1.00 90.69 98 ASP A C 1
ATOM 819 O O . ASP A 1 98 ? 6.747 -10.493 -8.933 1.00 90.69 98 ASP A O 1
ATOM 823 N N . LYS A 1 99 ? 8.098 -8.849 -9.635 1.00 91.06 99 LYS A N 1
ATOM 824 C CA . LYS A 1 99 ? 8.050 -8.120 -8.364 1.00 91.06 99 LYS A CA 1
ATOM 825 C C . LYS A 1 99 ? 6.627 -7.726 -7.969 1.00 91.06 99 LYS A C 1
ATOM 827 O O . LYS A 1 99 ? 6.279 -7.760 -6.786 1.00 91.06 99 LYS A O 1
ATOM 832 N N . ALA A 1 100 ? 5.808 -7.310 -8.937 1.00 91.56 100 ALA A N 1
ATOM 833 C CA . ALA A 1 100 ? 4.412 -6.982 -8.682 1.00 91.56 100 ALA A CA 1
ATOM 834 C C . ALA A 1 100 ? 3.603 -8.214 -8.274 1.00 91.56 100 ALA A C 1
ATOM 836 O O . ALA A 1 100 ? 2.842 -8.120 -7.315 1.00 91.56 100 ALA A O 1
ATOM 837 N N . MET A 1 101 ? 3.799 -9.350 -8.942 1.00 91.81 101 MET A N 1
ATOM 838 C CA . MET A 1 101 ? 3.152 -10.618 -8.607 1.00 91.81 101 MET A CA 1
ATOM 839 C C . MET A 1 101 ? 3.505 -11.074 -7.191 1.00 91.81 101 MET A C 1
ATOM 841 O O . MET A 1 101 ? 2.594 -11.359 -6.417 1.00 91.81 101 MET A O 1
ATOM 845 N N . THR A 1 102 ? 4.786 -11.050 -6.811 1.00 93.75 102 THR A N 1
ATOM 846 C CA . THR A 1 102 ? 5.224 -11.420 -5.454 1.00 93.75 102 THR A CA 1
ATOM 847 C C . THR A 1 102 ? 4.550 -10.553 -4.394 1.00 93.75 102 THR A C 1
ATOM 849 O O . THR A 1 102 ? 3.931 -11.073 -3.470 1.00 93.75 102 THR A O 1
ATOM 852 N N . ARG A 1 103 ? 4.565 -9.224 -4.567 1.00 92.50 103 ARG A N 1
ATOM 853 C CA . ARG A 1 103 ? 3.926 -8.309 -3.607 1.00 92.50 103 ARG A CA 1
ATOM 854 C C . ARG A 1 103 ? 2.409 -8.415 -3.579 1.00 92.50 103 ARG A C 1
ATOM 856 O O . ARG A 1 103 ? 1.801 -8.150 -2.546 1.00 92.50 103 ARG A O 1
ATOM 863 N N . ILE A 1 104 ? 1.791 -8.732 -4.714 1.00 92.62 104 ILE A N 1
ATOM 864 C CA . ILE A 1 104 ? 0.356 -9.002 -4.778 1.00 92.62 104 ILE A CA 1
ATOM 865 C C . ILE A 1 104 ? 0.037 -10.241 -3.954 1.00 92.62 104 ILE A C 1
ATOM 867 O O . ILE A 1 104 ? -0.826 -10.147 -3.089 1.00 92.62 104 ILE A O 1
ATOM 871 N N . LYS A 1 105 ? 0.767 -11.339 -4.161 1.00 91.62 105 LYS A N 1
ATOM 872 C CA . LYS A 1 105 ? 0.568 -12.584 -3.420 1.00 91.62 105 LYS A CA 1
ATOM 873 C C . LYS A 1 105 ? 0.718 -12.366 -1.914 1.00 91.62 105 LYS A C 1
ATOM 875 O O . LYS A 1 105 ? -0.231 -12.594 -1.180 1.00 91.62 105 LYS A O 1
ATOM 880 N N . GLU A 1 106 ? 1.826 -11.764 -1.479 1.00 91.62 106 GLU A N 1
ATOM 881 C CA . GLU A 1 106 ? 2.044 -11.401 -0.068 1.00 91.62 106 GLU A CA 1
ATOM 882 C C . GLU A 1 106 ? 0.877 -10.580 0.503 1.00 91.62 106 GLU A C 1
ATOM 884 O O . GLU A 1 106 ? 0.432 -10.785 1.634 1.00 91.62 106 GLU A O 1
ATOM 889 N N . LYS A 1 107 ? 0.352 -9.629 -0.282 1.00 90.56 107 LYS A N 1
ATOM 890 C CA . LYS A 1 107 ? -0.765 -8.794 0.160 1.00 90.56 107 LYS A CA 1
ATOM 891 C C . LYS A 1 107 ? -2.072 -9.572 0.243 1.00 90.56 107 LYS A C 1
ATOM 893 O O . LYS A 1 107 ? -2.866 -9.288 1.137 1.00 90.56 107 LYS A O 1
ATOM 898 N N . GLU A 1 108 ? -2.323 -10.478 -0.691 1.00 90.44 108 GLU A N 1
ATOM 899 C CA . GLU A 1 108 ? -3.521 -11.316 -0.727 1.00 90.44 108 GLU A CA 1
ATOM 900 C C . GLU A 1 108 ? -3.520 -12.327 0.427 1.00 90.44 108 GLU A C 1
ATOM 902 O O . GLU A 1 108 ? -4.527 -12.408 1.138 1.00 90.44 108 GLU A O 1
ATOM 907 N N . ASP A 1 109 ? -2.371 -12.943 0.715 1.00 88.12 109 ASP A N 1
ATOM 908 C CA . ASP A 1 109 ? -2.149 -13.833 1.862 1.00 88.12 109 ASP A CA 1
ATOM 909 C C . ASP A 1 109 ? -2.410 -13.083 3.186 1.00 88.12 109 ASP A C 1
ATOM 911 O O . ASP A 1 109 ? -3.212 -13.509 4.021 1.00 88.12 109 ASP A O 1
ATOM 915 N N . CYS A 1 110 ? -1.843 -11.876 3.359 1.00 87.25 110 CYS A N 1
ATOM 916 C CA . CYS A 1 110 ? -2.117 -11.036 4.536 1.00 87.25 110 CYS A CA 1
ATOM 917 C C . CYS A 1 110 ? -3.599 -10.661 4.692 1.00 87.25 110 CYS A C 1
ATOM 919 O O . CYS A 1 110 ? -4.072 -10.416 5.803 1.00 87.25 110 CYS A O 1
ATOM 921 N N . LEU A 1 111 ? -4.335 -10.552 3.586 1.00 85.00 111 LEU A N 1
ATOM 922 C CA . LEU A 1 111 ? -5.760 -10.219 3.600 1.00 85.00 111 LEU A CA 1
ATOM 923 C C . LEU A 1 111 ? -6.653 -11.456 3.784 1.00 85.00 111 LEU A C 1
ATOM 925 O O . LEU A 1 111 ? -7.886 -11.297 3.843 1.00 85.00 111 LEU A O 1
ATOM 929 N N . ARG A 1 112 ? -6.036 -12.644 3.917 1.00 80.69 112 ARG A N 1
ATOM 930 C 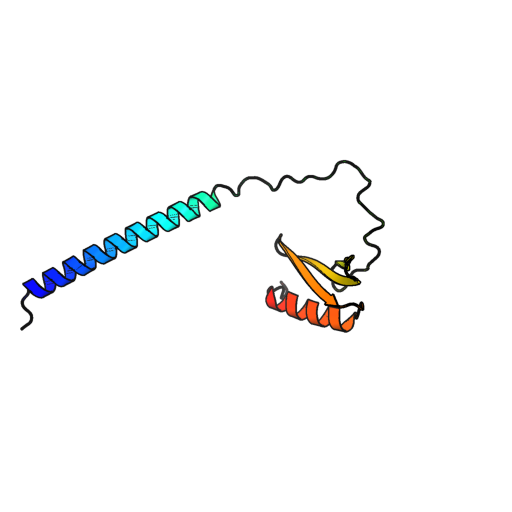CA . ARG A 1 112 ? -6.683 -13.960 3.944 1.00 80.69 112 ARG A CA 1
ATOM 931 C C . ARG A 1 112 ? -7.685 -14.063 2.807 1.00 80.69 112 ARG A C 1
ATOM 933 O O . ARG A 1 112 ? -8.889 -14.217 3.026 1.00 80.69 112 ARG A O 1
ATOM 940 N N . LEU A 1 113 ? -7.189 -13.804 1.601 1.00 68.19 113 LEU A N 1
ATOM 941 C CA . LEU A 1 113 ? -7.935 -14.039 0.371 1.00 68.19 113 LEU A CA 1
ATOM 942 C C . LEU A 1 113 ? -7.784 -15.471 -0.134 1.00 68.19 113 LEU A C 1
ATOM 944 O O . LEU A 1 113 ? -8.212 -15.743 -1.253 1.00 68.19 113 LEU A O 1
ATOM 948 N N . ASP A 1 114 ? -7.255 -16.365 0.704 1.00 53.69 114 ASP A N 1
ATOM 949 C CA . ASP A 1 114 ? -7.320 -17.808 0.520 1.00 53.69 114 ASP A CA 1
ATOM 950 C C . ASP A 1 114 ? -8.783 -18.245 0.354 1.00 53.69 114 ASP A C 1
ATOM 952 O O . ASP A 1 114 ? -9.543 -18.365 1.312 1.00 53.69 114 ASP A O 1
ATOM 956 N N . ILE A 1 115 ? -9.170 -18.319 -0.920 1.00 47.56 115 ILE A N 1
ATOM 957 C CA . ILE A 1 115 ? -9.953 -19.362 -1.579 1.00 47.56 115 ILE A CA 1
ATOM 958 C C . ILE A 1 115 ? -11.082 -19.931 -0.701 1.00 47.56 115 ILE A C 1
ATOM 960 O O . ILE A 1 115 ? -10.861 -20.825 0.114 1.00 47.56 115 ILE A O 1
ATOM 964 N N . SER A 1 116 ? -12.309 -19.445 -0.932 1.00 36.53 116 SER A N 1
ATOM 965 C CA . SER A 1 116 ? -13.494 -20.315 -0.882 1.00 36.53 116 SER A CA 1
ATOM 966 C C . SER A 1 116 ? -13.693 -20.949 -2.248 1.00 36.53 116 SER A C 1
ATOM 968 O O . SER A 1 116 ? -13.616 -20.158 -3.222 1.00 36.53 116 SER A O 1
#

Organism: NCBI:txid890399

Foldseek 3Di:
DPDPVNVVVVVVVVVVVVVVVVVVVVVVVVVVVVVVVVPPPDPPPPPPPDPPPCPPQQPQDDQPQWRWGQDPVQWIKTWDQDPNDIDIDTQGNDPDNVSVVVRVVVVCVVVVVPDD

Radius of gyration: 27.08 Å; chains: 1; bounding box: 36×33×84 Å

pLDDT: mean 75.73, std 17.85, range [36.53, 93.81]